Protein AF-A0A6V8Q8M6-F1 (afdb_monomer_lite)

Secondary structure (DSSP, 8-state):
-EEE--B----HHHHHHHTTPPTT-----B--EEEPPTT--PPP-----GGGT--SS--

Organism: NCBI:txid2754717

Sequence (59 aa):
GLGTCWIGRFKEPEVRNILEVPEGLRVIALTPLGYLSTSFVAKDRGRKSPGEIVHYEKF

pLDDT: mean 94.46, std 3.21, range [84.81, 98.06]

Radius of gyration: 17.9 Å; chains: 1; bounding box: 34×42×31 Å

Foldseek 3Di:
DKDKDWDPDDDFVVVCVVVVPDPPDTDPTDMDIDDDDPPDDDDDPDDDDCVVPDDPPDD

Structure (mmCIF, N/CA/C/O backbone):
data_AF-A0A6V8Q8M6-F1
#
_entry.id   AF-A0A6V8Q8M6-F1
#
loop_
_atom_site.group_PDB
_atom_site.id
_atom_site.type_symbol
_atom_site.label_atom_id
_atom_site.label_alt_id
_atom_site.label_comp_id
_atom_site.label_asym_id
_atom_site.label_entity_id
_atom_site.label_seq_id
_atom_site.pdbx_PDB_ins_code
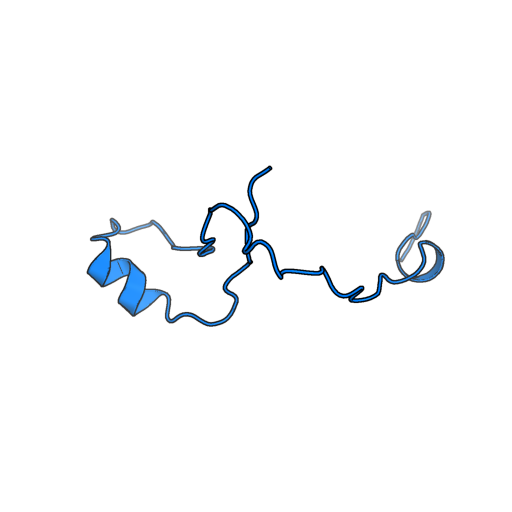_atom_site.Cartn_x
_atom_site.Cartn_y
_atom_site.Cartn_z
_atom_site.occupancy
_atom_site.B_iso_or_equiv
_atom_site.auth_seq_id
_atom_site.auth_comp_id
_atom_site.auth_asym_id
_atom_site.auth_atom_id
_atom_site.pdbx_PDB_model_num
ATOM 1 N N . GLY A 1 1 ? 4.668 6.716 -18.595 1.00 84.81 1 GLY A N 1
ATOM 2 C CA . GLY A 1 1 ? 3.708 5.989 -17.737 1.00 84.81 1 GLY A CA 1
ATOM 3 C C . GLY A 1 1 ? 3.937 6.345 -16.278 1.00 84.81 1 GLY A C 1
ATOM 4 O O . GLY A 1 1 ? 4.982 6.916 -15.981 1.00 84.81 1 GLY A O 1
ATOM 5 N N . LEU A 1 2 ? 2.984 6.031 -15.395 1.00 92.38 2 LEU A N 1
ATOM 6 C CA . LEU A 1 2 ? 3.094 6.238 -13.943 1.00 92.38 2 LEU A CA 1
ATOM 7 C C . LEU A 1 2 ? 3.509 4.940 -13.237 1.00 92.38 2 LEU A C 1
ATOM 9 O O . LEU A 1 2 ? 3.137 3.849 -13.666 1.00 92.38 2 LEU A O 1
ATOM 13 N N . GLY A 1 3 ? 4.276 5.075 -12.161 1.00 92.81 3 GLY A N 1
ATOM 14 C CA . GLY A 1 3 ? 4.633 4.003 -11.242 1.00 92.81 3 GLY A CA 1
ATOM 15 C C . GLY A 1 3 ? 3.904 4.148 -9.909 1.00 92.81 3 GLY A C 1
ATOM 16 O O . GLY A 1 3 ? 3.533 5.250 -9.502 1.00 92.81 3 GLY A O 1
ATOM 17 N N . THR A 1 4 ? 3.723 3.023 -9.218 1.00 94.69 4 THR A N 1
ATOM 18 C CA . THR A 1 4 ? 3.141 2.984 -7.876 1.00 94.69 4 THR A CA 1
ATOM 19 C C . THR A 1 4 ? 3.767 1.876 -7.029 1.00 94.69 4 THR A C 1
ATOM 21 O O . THR A 1 4 ? 4.454 0.996 -7.554 1.00 94.69 4 THR A O 1
ATOM 24 N N . CYS A 1 5 ? 3.572 1.932 -5.713 1.00 91.38 5 CYS A N 1
ATOM 25 C CA . CYS A 1 5 ? 4.114 0.965 -4.764 1.00 91.38 5 CYS A CA 1
ATOM 26 C C . CYS A 1 5 ? 3.102 0.703 -3.649 1.00 91.38 5 CYS A C 1
ATOM 28 O O . CYS A 1 5 ? 2.568 1.641 -3.073 1.00 91.38 5 CYS A O 1
ATOM 30 N N . TRP A 1 6 ? 2.881 -0.562 -3.296 1.00 94.06 6 TRP A N 1
ATOM 31 C CA . TRP A 1 6 ? 2.083 -0.888 -2.119 1.00 94.06 6 TRP A CA 1
ATOM 32 C C . TRP A 1 6 ? 2.889 -0.630 -0.843 1.00 94.06 6 TRP A C 1
ATOM 34 O O . TRP A 1 6 ? 3.907 -1.289 -0.603 1.00 94.06 6 TRP A O 1
ATOM 44 N N . ILE A 1 7 ? 2.422 0.279 0.014 1.00 95.00 7 ILE A N 1
ATOM 45 C CA . ILE A 1 7 ? 3.027 0.496 1.331 1.00 95.00 7 ILE A CA 1
ATOM 46 C C . ILE A 1 7 ? 2.386 -0.465 2.333 1.00 95.00 7 ILE A C 1
ATOM 48 O O . ILE A 1 7 ? 1.332 -0.199 2.899 1.00 95.00 7 ILE A O 1
ATOM 52 N N . GLY A 1 8 ? 3.040 -1.608 2.555 1.00 88.31 8 GLY A N 1
ATOM 53 C CA . GLY A 1 8 ? 2.582 -2.620 3.518 1.00 88.31 8 GLY A CA 1
ATOM 54 C C . GLY A 1 8 ? 2.956 -2.321 4.974 1.00 88.31 8 GLY A C 1
ATOM 55 O O . GLY A 1 8 ? 2.487 -3.001 5.879 1.00 88.31 8 GLY A O 1
ATOM 56 N N . ARG A 1 9 ? 3.812 -1.320 5.210 1.00 92.56 9 ARG A N 1
ATOM 57 C CA . ARG A 1 9 ? 4.331 -0.968 6.537 1.00 92.56 9 ARG A CA 1
ATOM 58 C C . ARG A 1 9 ? 3.981 0.478 6.875 1.00 92.56 9 ARG A C 1
ATOM 60 O O . ARG A 1 9 ? 4.803 1.370 6.698 1.00 92.56 9 ARG A O 1
ATOM 67 N N . PHE A 1 10 ? 2.770 0.692 7.373 1.00 95.25 10 PHE A N 1
ATOM 68 C CA . PHE A 1 10 ? 2.346 1.955 7.977 1.00 95.25 10 PHE A CA 1
ATOM 69 C C . PHE A 1 10 ? 1.497 1.684 9.220 1.00 95.25 10 PHE A C 1
ATOM 71 O O . PHE A 1 10 ? 0.947 0.594 9.383 1.00 95.25 10 PHE A O 1
ATOM 78 N N . LYS A 1 11 ? 1.407 2.673 10.111 1.00 96.44 11 LYS A N 1
ATOM 79 C CA . LYS A 1 11 ? 0.535 2.611 11.283 1.00 96.44 11 LYS A CA 1
ATOM 80 C C . LYS A 1 11 ? -0.791 3.271 10.938 1.00 96.44 11 LYS A C 1
ATOM 82 O O . LYS A 1 11 ? -0.884 4.491 10.860 1.00 96.44 11 LYS A O 1
ATOM 87 N N . GLU A 1 12 ? -1.801 2.443 10.719 1.00 95.88 12 GLU A N 1
ATOM 88 C CA . GLU A 1 12 ? -3.145 2.879 10.333 1.00 95.88 12 GLU A CA 1
ATOM 89 C C . GLU A 1 12 ? -3.732 3.968 11.257 1.00 95.88 12 GLU A C 1
ATOM 91 O O . GLU A 1 12 ? -4.166 4.986 10.714 1.00 95.88 12 GLU A O 1
ATOM 96 N N . PRO A 1 13 ? -3.618 3.879 12.603 1.00 96.00 13 PRO A N 1
ATOM 97 C CA . PRO A 1 13 ? -4.160 4.912 13.490 1.00 96.00 13 PRO A CA 1
ATOM 98 C C . PRO A 1 13 ? -3.500 6.286 13.324 1.00 96.00 13 PRO A C 1
ATOM 100 O O . PRO A 1 13 ? -4.168 7.311 13.421 1.00 96.00 13 PRO A O 1
ATOM 103 N N . GLU A 1 14 ? -2.192 6.330 13.047 1.00 97.38 14 GLU A N 1
ATOM 104 C CA . GLU A 1 14 ? -1.481 7.598 12.828 1.00 97.38 14 GLU A CA 1
ATOM 105 C C . GLU A 1 14 ? -1.955 8.263 11.530 1.00 97.38 14 GLU A C 1
ATOM 107 O O . GLU A 1 14 ? -2.217 9.462 11.503 1.00 97.38 14 GLU A O 1
ATOM 112 N N . VAL A 1 15 ? -2.139 7.475 10.468 1.00 97.38 15 VAL A N 1
ATOM 113 C CA . VAL A 1 15 ? -2.622 7.968 9.169 1.00 97.38 15 VAL A CA 1
ATOM 114 C C . VAL A 1 15 ? -4.066 8.451 9.262 1.00 97.38 15 VAL A C 1
ATOM 116 O O . VAL A 1 15 ? -4.390 9.510 8.730 1.00 97.38 15 VAL A O 1
ATOM 119 N N . ARG A 1 16 ? -4.918 7.704 9.972 1.00 97.62 16 ARG A N 1
ATOM 120 C CA . ARG A 1 16 ? -6.297 8.095 10.276 1.00 97.62 16 ARG A CA 1
ATOM 121 C C . ARG A 1 16 ? -6.362 9.465 10.950 1.00 97.62 16 ARG A C 1
ATOM 123 O O . ARG A 1 16 ? -7.180 10.282 10.542 1.00 97.62 16 ARG A O 1
ATOM 130 N N . ASN A 1 17 ? -5.493 9.717 11.929 1.00 97.81 17 ASN A N 1
ATOM 131 C CA . ASN A 1 17 ? -5.441 11.001 12.628 1.00 97.81 17 ASN A CA 1
ATOM 132 C C . ASN A 1 17 ? -4.953 12.134 11.714 1.00 97.81 17 ASN A C 1
ATOM 134 O O . ASN A 1 17 ? -5.550 13.203 11.711 1.00 97.81 17 ASN A O 1
ATOM 138 N N . ILE A 1 18 ? -3.902 11.899 10.921 1.00 98.06 18 ILE A N 1
ATOM 139 C CA . ILE A 1 18 ? -3.341 12.904 9.996 1.00 98.06 18 ILE A CA 1
ATOM 140 C C . ILE A 1 18 ? -4.357 13.320 8.926 1.00 98.06 18 ILE A C 1
ATOM 142 O O . ILE A 1 18 ? -4.413 14.487 8.554 1.00 98.06 18 ILE A O 1
ATOM 146 N N . LEU A 1 19 ? -5.123 12.360 8.406 1.00 97.62 19 LEU A N 1
ATOM 147 C CA . LEU A 1 19 ? -6.097 12.583 7.335 1.00 97.62 19 LEU A CA 1
ATOM 148 C C . LEU A 1 19 ? -7.515 12.856 7.854 1.00 97.62 19 LEU A C 1
ATOM 150 O O . LEU A 1 19 ? -8.440 12.908 7.047 1.00 97.62 19 LEU A O 1
ATOM 154 N N . GLU A 1 20 ? -7.691 12.975 9.174 1.00 97.94 20 GLU A N 1
ATOM 155 C CA . GLU A 1 20 ? -8.985 13.224 9.825 1.00 97.94 20 GLU A CA 1
ATOM 156 C C . GLU A 1 20 ? -10.084 12.244 9.368 1.00 97.94 20 GLU A C 1
ATOM 158 O O . GLU A 1 20 ? -11.228 12.617 9.103 1.00 97.94 20 GLU A O 1
ATOM 163 N N . VAL A 1 21 ? -9.737 10.957 9.241 1.00 97.88 21 VAL A N 1
ATOM 164 C CA . VAL A 1 21 ? -10.652 9.950 8.683 1.00 97.88 21 VAL A CA 1
ATOM 165 C C . VAL A 1 21 ? -11.851 9.737 9.627 1.00 97.88 21 VAL A C 1
ATOM 167 O O . VAL A 1 21 ? -11.645 9.412 10.802 1.00 97.88 21 VAL A O 1
ATOM 170 N N . PRO A 1 22 ? -13.103 9.841 9.134 1.00 97.62 22 PRO A N 1
ATOM 171 C CA . PRO A 1 22 ? -14.313 9.657 9.936 1.00 97.62 22 PRO A CA 1
ATOM 172 C C . PRO A 1 22 ? -14.408 8.308 10.653 1.00 97.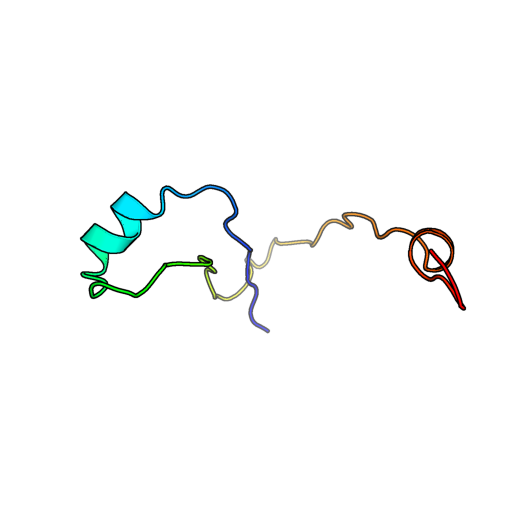62 22 PRO A C 1
ATOM 174 O O . PRO A 1 22 ? -13.809 7.304 10.254 1.00 97.62 22 PRO A O 1
ATOM 177 N N . GLU A 1 23 ? -15.167 8.262 11.747 1.00 96.25 23 GLU A N 1
ATOM 178 C CA . GLU A 1 23 ? -15.518 7.009 12.428 1.00 96.25 23 GLU A CA 1
ATOM 179 C C . GLU A 1 23 ? -16.233 6.031 11.481 1.00 96.25 23 GLU A C 1
ATOM 181 O O . GLU A 1 23 ? -16.932 6.432 10.554 1.00 96.25 23 GLU A O 1
ATOM 186 N N . GLY A 1 24 ? -15.983 4.732 11.663 1.00 96.12 24 GLY A N 1
ATOM 187 C CA . GLY A 1 24 ? -16.513 3.675 10.795 1.00 96.12 24 GLY A CA 1
ATOM 188 C C . GLY A 1 24 ? -15.745 3.456 9.485 1.00 96.12 24 GLY A C 1
ATOM 189 O O . GLY A 1 24 ? -16.012 2.475 8.794 1.00 96.12 24 GLY A O 1
ATOM 190 N N . LEU A 1 25 ? -14.765 4.306 9.152 1.00 97.06 25 LEU A N 1
ATOM 191 C CA . LEU A 1 25 ? -13.892 4.136 7.983 1.00 97.06 25 LEU A CA 1
ATOM 192 C C . LEU A 1 25 ? -12.488 3.656 8.376 1.00 97.06 25 LEU A C 1
ATOM 194 O O . LEU A 1 25 ? -11.971 4.000 9.437 1.00 97.06 25 LEU A O 1
ATOM 198 N N . ARG A 1 26 ? -11.850 2.870 7.502 1.00 95.25 26 ARG A N 1
ATOM 199 C CA . ARG A 1 26 ? -10.516 2.292 7.731 1.00 95.25 26 ARG A CA 1
ATOM 200 C C . ARG A 1 26 ? -9.586 2.571 6.558 1.00 95.25 26 ARG A C 1
ATOM 202 O O . ARG A 1 26 ? -9.971 2.368 5.406 1.00 95.25 26 ARG A O 1
ATOM 209 N N . VAL A 1 27 ? -8.339 2.940 6.845 1.00 95.94 27 VAL A N 1
ATOM 210 C CA . VAL A 1 27 ? -7.304 3.064 5.809 1.00 95.94 27 VAL A CA 1
ATOM 211 C C . VAL A 1 27 ? -6.751 1.674 5.482 1.00 95.94 27 VAL A C 1
ATOM 213 O O . VAL A 1 27 ? -6.060 1.050 6.285 1.00 95.94 27 VAL A O 1
ATOM 216 N N . ILE A 1 28 ? -7.079 1.163 4.293 1.00 94.81 28 ILE A N 1
ATOM 217 C CA . ILE A 1 28 ? -6.702 -0.198 3.863 1.00 94.81 28 ILE A CA 1
ATOM 218 C C . ILE A 1 28 ? -5.323 -0.268 3.203 1.00 94.81 28 ILE A C 1
ATOM 220 O O . ILE A 1 28 ? -4.661 -1.303 3.255 1.00 94.81 28 ILE A O 1
ATOM 224 N N . ALA A 1 29 ? -4.898 0.819 2.563 1.00 94.88 29 ALA A N 1
ATOM 225 C CA . ALA A 1 29 ? -3.677 0.866 1.780 1.00 94.88 29 ALA A CA 1
ATOM 226 C C . ALA A 1 29 ? -3.201 2.308 1.608 1.00 94.88 29 ALA A C 1
ATOM 228 O O . ALA A 1 29 ? -4.002 3.241 1.558 1.00 94.88 29 ALA A O 1
ATOM 229 N N . LEU A 1 30 ? -1.890 2.459 1.446 1.00 96.25 30 LEU A N 1
ATOM 230 C CA . LEU A 1 30 ? -1.253 3.681 0.975 1.00 96.25 30 LEU A CA 1
ATOM 231 C C . LEU A 1 30 ? -0.463 3.360 -0.290 1.00 96.25 30 LEU A C 1
ATOM 233 O O . LEU A 1 30 ? 0.250 2.354 -0.347 1.00 96.25 30 LEU A O 1
ATOM 237 N N . THR A 1 31 ? -0.606 4.213 -1.304 1.00 96.56 31 THR A N 1
ATOM 238 C CA . THR A 1 31 ? -0.055 3.966 -2.637 1.00 96.56 31 THR A CA 1
ATOM 239 C C . THR A 1 31 ? 0.451 5.273 -3.259 1.00 96.56 31 THR A C 1
ATOM 241 O O . THR A 1 31 ? -0.340 6.048 -3.793 1.00 96.56 31 THR A O 1
ATOM 244 N N . PRO A 1 32 ? 1.758 5.594 -3.171 1.00 94.50 32 PRO A N 1
ATOM 245 C CA . PRO A 1 32 ? 2.311 6.745 -3.878 1.00 94.50 32 PRO A CA 1
ATOM 246 C C . PRO A 1 32 ? 2.143 6.572 -5.388 1.00 94.50 32 PRO A C 1
ATOM 248 O O . PRO A 1 32 ? 2.257 5.462 -5.912 1.00 94.50 32 PRO A O 1
ATOM 251 N N . LEU A 1 33 ? 1.909 7.672 -6.093 1.00 96.38 33 LEU A N 1
ATOM 252 C CA . LEU A 1 33 ? 1.756 7.699 -7.543 1.00 96.38 33 LEU A CA 1
ATOM 253 C C . LEU A 1 33 ? 2.672 8.775 -8.121 1.00 96.38 33 LEU A C 1
ATOM 255 O O . LEU A 1 33 ? 2.694 9.900 -7.625 1.00 96.38 33 LEU A O 1
ATOM 259 N N . GLY A 1 34 ? 3.422 8.441 -9.167 1.00 95.44 34 GLY A N 1
ATOM 260 C CA . GLY A 1 34 ? 4.314 9.407 -9.802 1.00 95.44 34 GLY A CA 1
ATOM 261 C C . GLY A 1 34 ? 5.042 8.861 -11.019 1.00 95.44 34 GLY A C 1
ATOM 262 O O . GLY A 1 34 ? 4.879 7.702 -11.403 1.00 95.44 34 GLY A O 1
ATOM 263 N N . TYR A 1 35 ? 5.857 9.709 -11.637 1.00 94.94 35 TYR A N 1
ATOM 264 C CA . TYR A 1 35 ? 6.749 9.291 -12.712 1.00 94.94 35 TYR A CA 1
ATOM 265 C C . TYR A 1 35 ? 7.987 8.602 -12.136 1.00 94.94 35 TYR A C 1
ATOM 267 O O . TYR A 1 35 ? 8.541 9.027 -11.123 1.00 94.94 35 TYR A O 1
ATOM 275 N N . LEU A 1 36 ? 8.406 7.514 -12.779 1.00 91.12 36 LEU A N 1
ATOM 276 C CA . LEU A 1 36 ? 9.605 6.780 -12.387 1.00 91.12 36 LEU A CA 1
ATOM 277 C C . LEU A 1 36 ? 10.855 7.628 -12.659 1.00 91.12 36 LEU A C 1
ATOM 279 O O . LEU A 1 36 ? 10.903 8.371 -13.638 1.00 91.12 36 LEU A O 1
ATOM 283 N N . SER A 1 37 ? 11.879 7.476 -11.815 1.00 91.69 37 SER A N 1
ATOM 284 C CA . SER A 1 37 ? 13.208 8.026 -12.102 1.00 91.69 37 SER A CA 1
ATOM 285 C C . SER A 1 37 ? 13.718 7.498 -13.444 1.00 91.69 37 SER A C 1
ATOM 287 O O . SER A 1 37 ? 13.503 6.331 -13.770 1.00 91.69 37 SER A O 1
ATOM 28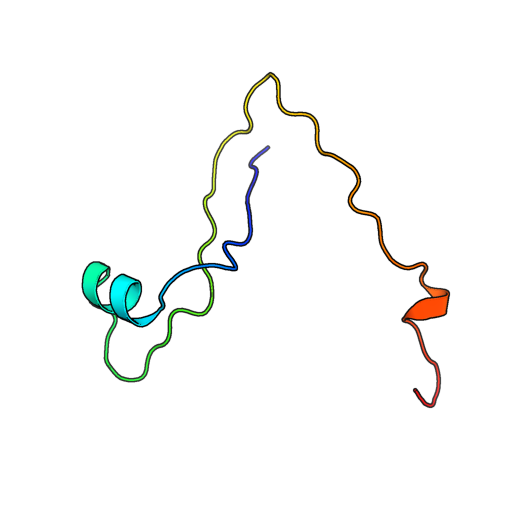9 N N . THR A 1 38 ? 14.461 8.319 -14.185 1.00 87.94 38 THR A N 1
ATOM 290 C CA . THR A 1 38 ? 15.081 7.924 -15.461 1.00 87.94 38 THR A CA 1
ATOM 291 C C . THR A 1 38 ? 16.059 6.757 -15.312 1.00 87.94 38 THR A C 1
ATOM 293 O O . THR A 1 38 ? 16.272 6.008 -16.258 1.00 87.94 38 THR A O 1
ATOM 296 N N . SER A 1 39 ? 16.620 6.565 -14.116 1.00 92.25 39 SER A N 1
ATOM 297 C CA . SER A 1 39 ? 17.518 5.458 -13.772 1.00 92.25 39 SER A CA 1
ATOM 298 C C . SER A 1 39 ? 16.810 4.199 -13.257 1.00 92.25 39 SER A C 1
ATOM 300 O O . SER A 1 39 ? 17.472 3.214 -12.926 1.00 92.25 39 SER A O 1
ATOM 302 N N . PHE A 1 40 ? 15.480 4.213 -13.123 1.00 89.44 40 PHE A N 1
ATOM 303 C CA . PHE A 1 40 ? 14.754 3.094 -12.532 1.00 89.44 40 PHE A CA 1
ATOM 304 C C . PHE A 1 40 ? 14.651 1.912 -13.500 1.00 89.44 40 PHE A C 1
ATOM 306 O O . PHE A 1 40 ? 14.088 2.024 -14.586 1.00 89.44 40 PHE A O 1
ATOM 313 N N . VAL A 1 41 ? 15.107 0.746 -13.044 1.00 88.50 41 VAL A N 1
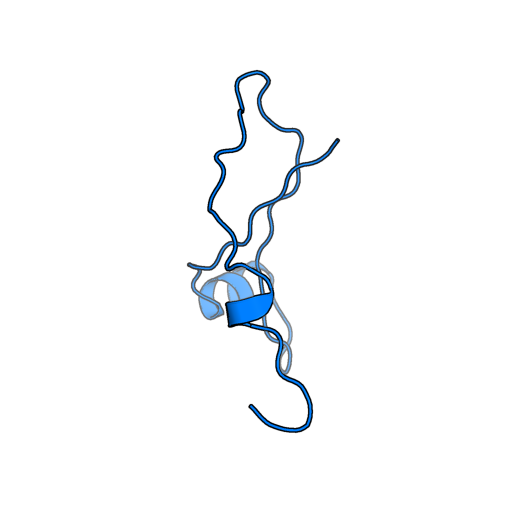ATOM 314 C CA . VAL A 1 41 ? 14.909 -0.540 -13.719 1.00 88.50 41 VAL A CA 1
ATOM 315 C C . VAL A 1 41 ? 14.144 -1.460 -12.776 1.00 88.50 41 VAL A C 1
ATOM 317 O O . VAL A 1 41 ? 14.582 -1.723 -11.651 1.00 88.50 41 VAL A O 1
ATOM 320 N N . ALA A 1 42 ? 12.982 -1.942 -13.218 1.00 86.25 42 ALA A N 1
ATOM 321 C CA . ALA A 1 42 ? 12.186 -2.875 -12.435 1.00 86.25 42 ALA A CA 1
ATOM 322 C C . ALA A 1 42 ? 12.938 -4.204 -12.287 1.00 86.25 42 ALA A C 1
ATOM 324 O O . ALA A 1 42 ? 13.332 -4.821 -13.273 1.00 86.25 42 ALA A O 1
ATOM 325 N N . LYS A 1 43 ? 13.119 -4.654 -11.043 1.00 90.25 43 LYS A N 1
ATOM 326 C CA . LYS A 1 43 ? 13.629 -5.997 -10.764 1.00 90.25 43 LYS A CA 1
ATOM 327 C C . LYS A 1 43 ? 12.492 -6.997 -10.895 1.00 90.25 43 LYS A C 1
ATOM 329 O O . LYS A 1 43 ? 11.420 -6.773 -10.323 1.00 90.25 43 LYS A O 1
ATOM 334 N N . ASP A 1 44 ? 12.749 -8.105 -11.578 1.00 91.44 44 ASP A N 1
ATOM 335 C CA . ASP A 1 44 ? 11.865 -9.257 -11.491 1.00 91.44 44 ASP A CA 1
ATOM 336 C C . ASP A 1 44 ? 11.828 -9.744 -10.034 1.00 91.44 44 ASP A C 1
ATOM 338 O O . ASP A 1 44 ? 12.862 -9.894 -9.379 1.00 91.44 44 ASP A O 1
ATOM 342 N N . ARG A 1 45 ? 10.617 -9.911 -9.504 1.00 91.38 45 ARG A N 1
ATOM 343 C CA . ARG A 1 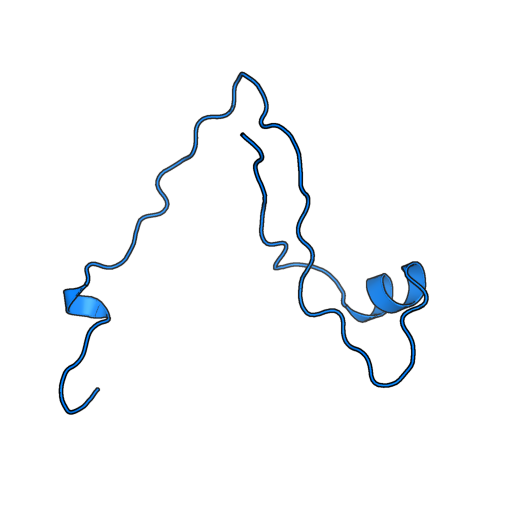45 ? 10.385 -10.428 -8.146 1.00 91.38 45 ARG A CA 1
ATOM 344 C C . ARG A 1 45 ? 9.951 -11.891 -8.156 1.00 91.38 45 ARG A C 1
ATOM 346 O O . ARG A 1 45 ? 9.645 -12.427 -7.094 1.00 91.38 45 ARG A O 1
ATOM 353 N N . GLY A 1 46 ? 9.888 -12.504 -9.335 1.00 94.56 46 GLY A N 1
ATOM 354 C CA . GLY A 1 46 ? 9.310 -13.814 -9.545 1.00 94.56 46 GLY A CA 1
ATOM 355 C C . GLY A 1 46 ? 7.788 -13.797 -9.395 1.00 94.56 46 GLY A C 1
ATOM 356 O O . GLY A 1 46 ? 7.178 -13.010 -8.655 1.00 94.56 46 GLY A O 1
ATOM 357 N N . ARG A 1 47 ? 7.146 -14.706 -10.113 1.00 95.62 47 ARG A N 1
ATOM 358 C CA . ARG A 1 47 ? 5.797 -15.179 -9.810 1.00 95.62 47 ARG A CA 1
ATOM 359 C C . ARG A 1 47 ? 5.867 -16.693 -9.746 1.00 95.62 47 ARG A C 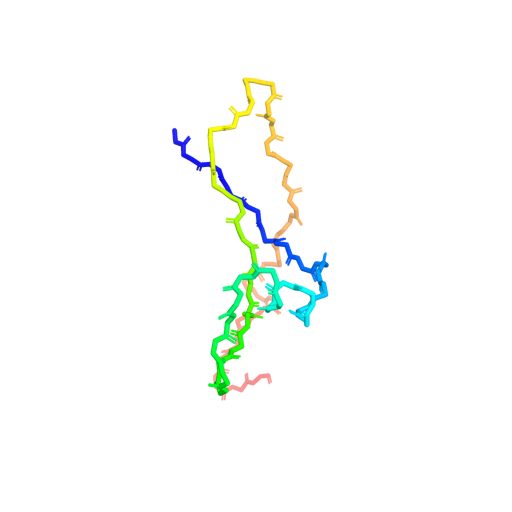1
ATOM 361 O O . ARG A 1 47 ? 6.638 -17.295 -10.487 1.00 95.62 47 ARG A O 1
ATOM 368 N N . LYS A 1 48 ? 5.066 -17.287 -8.862 1.00 96.75 48 LYS A N 1
ATOM 369 C CA . LYS A 1 48 ? 4.816 -18.726 -8.923 1.00 96.75 48 LYS A CA 1
ATOM 370 C C . LYS A 1 48 ? 4.266 -19.067 -10.304 1.00 96.75 48 LYS A C 1
ATOM 372 O O . LYS A 1 48 ? 3.502 -18.280 -10.875 1.00 96.75 48 LYS A O 1
ATOM 377 N N . SER A 1 49 ? 4.663 -20.214 -10.832 1.00 96.94 49 SER A N 1
ATOM 378 C CA . SER A 1 49 ? 4.085 -20.736 -12.062 1.00 96.94 49 SER A CA 1
ATOM 379 C C . SER A 1 49 ? 2.591 -21.028 -11.852 1.00 96.94 49 SER A C 1
ATOM 381 O O . SER A 1 49 ? 2.171 -21.319 -10.727 1.00 96.94 49 SER A O 1
ATOM 383 N N . PRO A 1 50 ? 1.759 -20.974 -12.906 1.00 96.25 50 PRO A N 1
ATOM 384 C CA . PRO A 1 50 ? 0.333 -21.258 -12.772 1.00 96.25 50 PRO A CA 1
ATOM 385 C C . PRO A 1 50 ? 0.040 -22.616 -12.120 1.00 96.25 50 PRO A C 1
ATOM 387 O O . PRO A 1 50 ? -0.863 -22.699 -11.297 1.00 96.25 50 PRO A O 1
ATOM 390 N N . GLY A 1 51 ? 0.839 -23.650 -12.409 1.00 96.69 51 GLY A N 1
ATOM 391 C CA . GLY A 1 51 ? 0.674 -24.990 -11.829 1.00 96.69 51 GLY A CA 1
ATOM 392 C C . GLY A 1 51 ? 0.868 -25.071 -10.309 1.00 96.69 51 GLY A C 1
ATOM 393 O O . GLY A 1 51 ? 0.493 -26.070 -9.712 1.00 96.69 51 GLY A O 1
ATOM 394 N N . GLU A 1 52 ? 1.423 -24.036 -9.673 1.00 97.00 52 GLU A N 1
ATOM 395 C CA . GLU A 1 52 ? 1.574 -23.960 -8.212 1.00 97.00 52 GLU A CA 1
ATOM 396 C C . GLU A 1 52 ? 0.404 -23.252 -7.509 1.00 97.00 52 GLU A C 1
ATOM 398 O O . GLU A 1 52 ? 0.348 -23.243 -6.278 1.00 97.00 52 GLU A O 1
ATOM 403 N N . ILE A 1 53 ? -0.470 -22.567 -8.256 1.00 97.25 53 ILE A N 1
ATOM 404 C CA . ILE A 1 53 ? -1.535 -21.720 -7.685 1.00 97.25 53 ILE A CA 1
ATOM 405 C C . ILE A 1 53 ? -2.923 -21.986 -8.279 1.00 97.25 53 ILE A C 1
ATOM 407 O O . ILE A 1 53 ? -3.924 -21.644 -7.650 1.00 97.25 53 ILE A O 1
ATOM 411 N N . VAL A 1 54 ? -3.003 -22.587 -9.467 1.00 97.56 54 VAL A N 1
ATOM 412 C CA . VAL A 1 54 ? -4.259 -22.920 -10.144 1.00 97.56 54 VAL A CA 1
ATOM 413 C C . VAL A 1 54 ? -4.670 -24.339 -9.776 1.00 97.56 54 VAL A C 1
ATOM 415 O O . VAL A 1 54 ? -3.908 -25.279 -9.979 1.00 97.56 54 VAL A O 1
ATOM 418 N N . HIS A 1 55 ? -5.901 -24.484 -9.292 1.00 96.62 55 HIS A N 1
ATOM 419 C CA . HIS A 1 55 ? -6.478 -25.762 -8.898 1.00 96.62 55 HIS A CA 1
ATOM 420 C C . HIS A 1 55 ? -7.859 -25.922 -9.551 1.00 96.62 55 HIS A C 1
ATOM 422 O O . HIS A 1 55 ? -8.608 -24.948 -9.647 1.00 96.62 55 HIS A O 1
ATOM 428 N N . TYR A 1 56 ? -8.186 -27.131 -10.013 1.00 96.44 56 TYR A N 1
ATOM 429 C CA . TYR A 1 56 ? -9.478 -27.463 -10.627 1.00 96.44 56 TYR A CA 1
ATOM 430 C C . TYR A 1 56 ? -10.250 -28.416 -9.715 1.00 96.44 56 TYR A C 1
ATOM 432 O O . TYR A 1 56 ? -9.660 -29.351 -9.174 1.00 96.44 56 TYR A O 1
ATOM 440 N N . GLU A 1 57 ? -11.559 -28.194 -9.569 1.00 97.12 57 GLU A N 1
ATOM 441 C CA . GLU A 1 57 ? -12.508 -28.941 -8.716 1.00 97.12 57 GLU A CA 1
ATOM 442 C C . GLU A 1 57 ? -12.246 -28.887 -7.199 1.00 97.12 57 GLU A C 1
ATOM 444 O O . GLU A 1 57 ? -13.183 -28.845 -6.403 1.00 97.12 57 GLU A O 1
ATOM 449 N N . LYS A 1 58 ? -10.983 -28.879 -6.778 1.00 91.94 58 LYS A N 1
ATOM 450 C CA . LYS A 1 58 ? -10.537 -28.873 -5.382 1.00 91.94 58 LYS A CA 1
ATOM 451 C C . LYS A 1 58 ? -9.175 -28.196 -5.268 1.00 91.94 58 LYS A C 1
ATOM 453 O O . LYS A 1 58 ? -8.422 -28.223 -6.234 1.00 91.94 58 LYS A O 1
ATOM 458 N N . PHE A 1 59 ? -8.890 -27.614 -4.102 1.00 89.12 59 PHE A N 1
ATOM 459 C CA . PHE A 1 59 ? -7.555 -27.131 -3.734 1.00 89.12 59 PHE A CA 1
ATOM 460 C C . PHE A 1 59 ? -6.579 -28.301 -3.552 1.00 89.12 59 PHE A C 1
ATOM 462 O O . PHE A 1 59 ? -7.039 -29.395 -3.147 1.00 89.12 59 PHE A O 1
#

InterPro domains:
  IPR000415 Nitroreductase-like [G3DSA:3.40.109.10] (1-59)
  IPR000415 Nitroreductase-like [SSF55469] (1-59)
  IPR029479 Nitroreductase [PF00881] (1-35)